Protein AF-A0A4Y7PHE0-F1 (afdb_monomer_lite)

Organism: NCBI:txid50990

Sequence (99 aa):
AISLKNAGNALYASQDYIQAYEKFTSAIELDSKNAILFSNRAACALAMNRYAVKLDPKYAKGWSGLAKCRDDAANYIGAVVAWRKAVECSPTTNLSPAE

Structure (mmCIF, N/CA/C/O backbone):
data_AF-A0A4Y7PHE0-F1
#
_entry.id   AF-A0A4Y7PHE0-F1
#
loop_
_atom_site.group_PDB
_atom_site.id
_atom_site.type_symbol
_atom_site.label_atom_id
_atom_site.label_alt_id
_atom_site.label_comp_id
_atom_site.label_asym_id
_atom_site.label_entity_id
_atom_site.label_seq_id
_atom_site.pdbx_PDB_ins_code
_atom_site.Cartn_x
_atom_site.Cartn_y
_atom_site.Cartn_z
_atom_site.occupancy
_atom_site.B_iso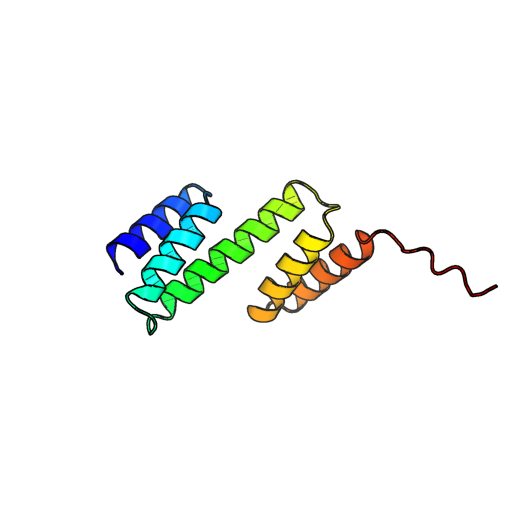_or_equiv
_atom_site.auth_seq_id
_atom_site.auth_comp_id
_atom_site.auth_asym_id
_atom_site.auth_atom_id
_atom_site.pdbx_PDB_model_num
ATOM 1 N N . ALA A 1 1 ? -8.880 -1.008 19.08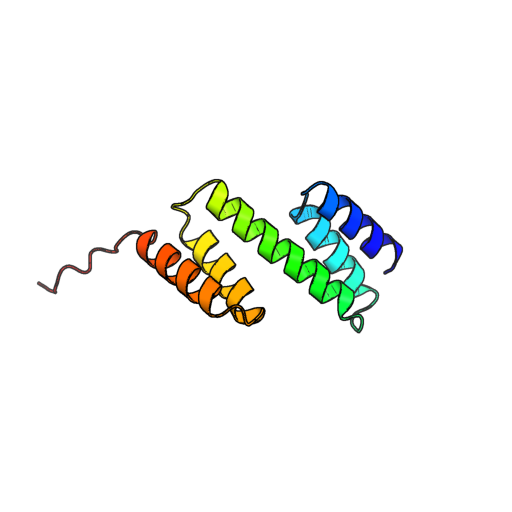9 1.00 86.56 1 ALA A N 1
ATOM 2 C CA . ALA A 1 1 ? -8.828 -0.582 17.672 1.00 86.56 1 ALA A CA 1
ATOM 3 C C . ALA A 1 1 ? -8.670 0.937 17.483 1.00 86.56 1 ALA A C 1
ATOM 5 O O . ALA A 1 1 ? -7.721 1.348 16.830 1.00 86.56 1 ALA A O 1
ATOM 6 N N . ILE A 1 2 ? -9.536 1.791 18.058 1.00 95.00 2 ILE A N 1
ATOM 7 C CA . ILE A 1 2 ? -9.562 3.249 17.769 1.00 95.00 2 ILE A CA 1
ATOM 8 C C . ILE A 1 2 ? -8.235 3.971 18.070 1.00 95.00 2 ILE A C 1
ATOM 10 O O . ILE A 1 2 ? -7.740 4.700 17.215 1.00 95.00 2 ILE A O 1
ATOM 14 N N . SER A 1 3 ? -7.634 3.747 19.246 1.00 97.00 3 SER A N 1
ATOM 15 C CA . SER A 1 3 ? -6.348 4.371 19.608 1.00 97.00 3 SER A CA 1
ATOM 16 C C . SER A 1 3 ? -5.225 3.995 18.627 1.00 97.00 3 SER A C 1
ATOM 18 O O . SER A 1 3 ? -4.530 4.867 18.115 1.00 97.00 3 SER A O 1
ATOM 20 N N . LEU A 1 4 ? -5.126 2.710 18.260 1.00 97.69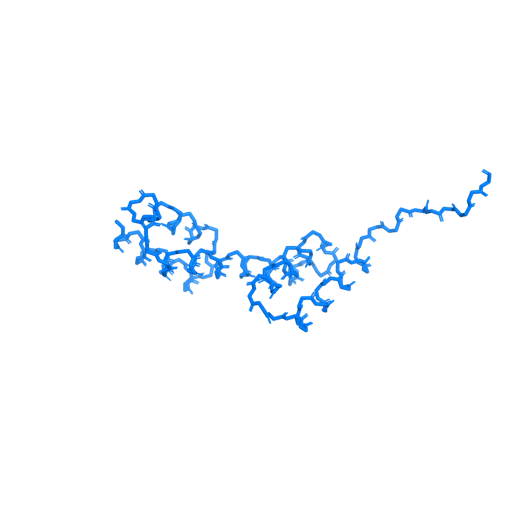 4 LEU A N 1
ATOM 21 C CA . LEU A 1 4 ? -4.155 2.218 17.274 1.00 97.69 4 LEU A CA 1
ATOM 22 C C . LEU A 1 4 ? -4.384 2.818 15.882 1.00 97.69 4 LEU A C 1
ATOM 24 O O . LEU A 1 4 ? -3.424 3.227 15.237 1.00 97.69 4 LEU A O 1
ATOM 28 N N . LYS A 1 5 ? -5.644 2.944 15.443 1.00 97.62 5 LYS A N 1
ATOM 29 C CA . LYS A 1 5 ? -5.986 3.641 14.194 1.00 97.62 5 LYS A CA 1
ATOM 30 C C . LYS A 1 5 ? -5.484 5.088 14.217 1.00 97.62 5 LYS A C 1
ATOM 32 O O . LYS A 1 5 ? -4.885 5.542 13.250 1.00 97.62 5 LYS A O 1
ATOM 37 N N . ASN A 1 6 ? -5.725 5.812 15.309 1.00 98.25 6 ASN A N 1
ATOM 38 C CA . ASN A 1 6 ? -5.314 7.211 15.429 1.00 98.25 6 ASN A CA 1
ATOM 39 C C . ASN A 1 6 ? -3.783 7.350 15.460 1.00 98.25 6 ASN A C 1
ATOM 41 O O . ASN A 1 6 ? -3.245 8.223 14.785 1.00 98.25 6 ASN A O 1
ATOM 45 N N . ALA A 1 7 ? -3.084 6.456 16.166 1.00 98.38 7 ALA A N 1
ATOM 46 C CA . ALA A 1 7 ? -1.624 6.395 16.148 1.00 98.38 7 ALA A CA 1
ATOM 47 C C . ALA A 1 7 ? -1.083 6.098 14.739 1.00 98.38 7 ALA A C 1
ATOM 49 O O . ALA A 1 7 ? -0.169 6.778 14.279 1.00 98.38 7 ALA A O 1
ATOM 50 N N . GLY A 1 8 ? -1.685 5.142 14.022 1.00 98.38 8 GLY A N 1
ATOM 51 C CA . GLY A 1 8 ? -1.340 4.844 12.630 1.00 98.38 8 GLY A CA 1
ATOM 52 C C . GLY A 1 8 ? -1.543 6.043 11.705 1.00 98.38 8 GLY A C 1
ATOM 53 O O . GLY A 1 8 ? -0.675 6.342 10.891 1.00 98.38 8 GLY A O 1
ATOM 54 N N . ASN A 1 9 ? -2.640 6.790 11.871 1.00 98.50 9 ASN A N 1
ATOM 55 C CA . ASN A 1 9 ? -2.887 8.017 11.111 1.00 98.50 9 ASN A CA 1
ATOM 56 C C . ASN A 1 9 ? -1.823 9.095 11.386 1.00 98.50 9 ASN A C 1
ATOM 58 O O . ASN A 1 9 ? -1.373 9.753 10.451 1.00 98.50 9 ASN A O 1
ATOM 62 N N . ALA A 1 10 ? -1.417 9.273 12.648 1.00 98.56 10 ALA A N 1
ATOM 63 C CA . ALA A 1 10 ? -0.379 10.234 13.017 1.00 98.56 10 ALA A CA 1
ATOM 64 C C . ALA A 1 10 ? 0.980 9.862 12.399 1.00 98.56 10 ALA A C 1
ATOM 66 O O . ALA A 1 10 ? 1.619 10.702 11.774 1.00 98.56 10 ALA A O 1
ATOM 67 N N . LEU A 1 11 ? 1.372 8.587 12.486 1.00 98.62 11 LEU A N 1
ATOM 68 C CA . LEU A 1 11 ? 2.602 8.074 11.871 1.00 98.62 11 LEU A CA 1
ATOM 69 C C . LEU A 1 11 ? 2.581 8.216 10.344 1.00 98.62 11 LEU A C 1
ATOM 71 O O . LEU A 1 11 ? 3.567 8.649 9.751 1.00 98.62 11 LEU A O 1
ATOM 75 N N . TYR A 1 12 ? 1.437 7.939 9.712 1.00 98.25 12 TYR A N 1
ATOM 76 C CA . TYR A 1 12 ? 1.261 8.137 8.275 1.00 98.25 12 TYR A CA 1
ATOM 77 C C . TYR A 1 12 ? 1.448 9.607 7.878 1.00 98.25 12 TYR A C 1
ATOM 79 O O . TYR A 1 12 ? 2.118 9.896 6.888 1.00 98.25 12 TYR A O 1
ATOM 87 N N . ALA A 1 13 ? 0.895 10.543 8.656 1.00 98.06 13 ALA A N 1
ATOM 88 C CA . ALA A 1 13 ? 1.072 11.977 8.426 1.00 98.06 13 ALA A CA 1
ATOM 89 C C . ALA A 1 13 ? 2.541 12.413 8.578 1.00 98.06 13 ALA A C 1
ATOM 91 O O . ALA A 1 13 ? 3.007 13.270 7.830 1.00 98.06 13 ALA A O 1
ATOM 92 N N . SER A 1 14 ? 3.287 11.775 9.482 1.00 97.75 14 SER A N 1
ATOM 93 C CA . SER A 1 14 ? 4.737 11.948 9.639 1.00 97.75 14 SER A CA 1
ATOM 94 C C . SER A 1 14 ? 5.576 11.191 8.599 1.00 97.75 14 SER A C 1
ATOM 96 O O . SER A 1 14 ? 6.799 11.195 8.696 1.00 97.75 14 SER A O 1
ATOM 98 N N . GLN A 1 15 ? 4.945 10.559 7.602 1.00 96.69 15 GLN A N 1
ATOM 99 C CA . GLN A 1 15 ? 5.583 9.732 6.568 1.00 96.69 15 GLN A CA 1
ATOM 100 C C . GLN A 1 15 ? 6.320 8.489 7.100 1.00 96.69 15 GLN A C 1
ATOM 102 O O . GLN A 1 15 ? 7.043 7.832 6.348 1.00 96.69 15 GLN A O 1
ATOM 107 N N . ASP A 1 16 ? 6.094 8.108 8.360 1.00 97.75 16 ASP A N 1
ATOM 108 C CA . ASP A 1 16 ? 6.573 6.847 8.921 1.00 97.75 16 ASP A CA 1
ATOM 109 C C . ASP A 1 16 ? 5.602 5.718 8.554 1.00 97.75 16 ASP A C 1
ATOM 111 O O . ASP A 1 16 ? 4.778 5.244 9.342 1.00 97.75 16 ASP A O 1
ATOM 115 N N . TYR A 1 17 ? 5.653 5.329 7.281 1.00 97.56 17 TYR A N 1
ATOM 116 C CA . TYR A 1 17 ? 4.716 4.366 6.713 1.00 97.56 17 TYR A CA 1
ATOM 117 C C . TYR A 1 17 ? 4.900 2.945 7.262 1.00 97.56 17 TYR A C 1
ATOM 119 O O . TYR A 1 17 ? 3.939 2.176 7.243 1.00 97.56 17 TYR A O 1
ATOM 127 N N . ILE A 1 18 ? 6.097 2.598 7.754 1.00 97.56 18 ILE A N 1
ATOM 128 C CA . ILE A 1 18 ? 6.379 1.280 8.341 1.00 97.56 18 ILE A CA 1
ATOM 129 C C . ILE A 1 18 ? 5.656 1.173 9.680 1.00 97.56 18 ILE A C 1
ATOM 131 O O . ILE A 1 18 ? 4.807 0.294 9.847 1.00 97.56 18 ILE A O 1
ATOM 135 N N . GLN A 1 19 ? 5.896 2.113 10.600 1.00 98.31 19 GLN A N 1
ATOM 136 C CA . GLN A 1 19 ? 5.218 2.078 11.893 1.00 98.31 19 GLN A CA 1
ATOM 137 C C . GLN A 1 19 ? 3.706 2.297 11.739 1.00 98.31 19 GLN A C 1
ATOM 139 O O . GLN A 1 19 ? 2.916 1.675 12.452 1.00 98.31 19 GLN A O 1
ATOM 144 N N . ALA A 1 20 ? 3.265 3.126 10.784 1.00 98.62 20 ALA A N 1
ATOM 145 C CA . ALA A 1 20 ? 1.840 3.279 10.488 1.00 98.62 20 ALA A CA 1
ATOM 146 C C . ALA A 1 20 ? 1.195 1.948 10.059 1.00 98.62 20 ALA A C 1
ATOM 148 O O . ALA A 1 20 ? 0.132 1.582 10.570 1.00 98.62 20 ALA A O 1
ATOM 149 N N . TYR A 1 21 ? 1.852 1.196 9.167 1.00 98.50 21 TYR A N 1
ATOM 150 C CA . TYR A 1 21 ? 1.398 -0.121 8.714 1.00 98.50 21 TYR A CA 1
ATOM 151 C C . TYR A 1 21 ? 1.248 -1.105 9.882 1.00 98.50 21 TYR A C 1
ATOM 153 O O . TYR A 1 21 ? 0.245 -1.823 9.965 1.00 98.50 21 TYR A O 1
ATOM 161 N N . GLU A 1 22 ? 2.211 -1.121 10.805 1.00 98.44 22 GLU A N 1
ATOM 162 C CA . GLU A 1 22 ? 2.162 -1.952 12.012 1.00 98.44 22 GLU A CA 1
ATOM 163 C C . GLU A 1 22 ? 0.987 -1.564 12.913 1.00 98.44 22 GLU A C 1
ATOM 165 O O . GLU A 1 22 ? 0.205 -2.431 13.303 1.00 98.44 22 GLU A O 1
ATOM 170 N N . LYS A 1 23 ? 0.774 -0.265 13.175 1.00 98.62 23 LYS A N 1
ATOM 171 C CA . LYS A 1 23 ? -0.370 0.185 13.988 1.00 98.62 23 LYS A CA 1
ATOM 172 C C . LYS A 1 23 ? -1.712 -0.182 13.364 1.00 98.62 23 LYS A C 1
ATOM 174 O O . LYS A 1 23 ? -2.607 -0.609 14.094 1.00 98.62 23 LYS A O 1
ATOM 179 N N . PHE A 1 24 ? -1.869 -0.068 12.044 1.00 98.56 24 PHE A N 1
ATOM 180 C CA . PHE A 1 24 ? -3.089 -0.534 11.380 1.00 98.56 24 PHE A CA 1
ATOM 181 C C . PHE A 1 24 ? -3.229 -2.057 11.420 1.00 98.56 24 PHE A C 1
ATOM 183 O O . PHE A 1 24 ? -4.343 -2.544 11.582 1.00 98.56 24 PHE A O 1
ATOM 190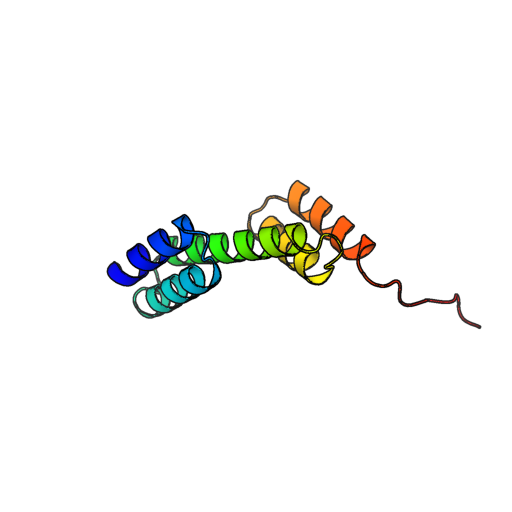 N N . THR A 1 25 ? -2.130 -2.809 11.342 1.00 98.50 25 THR A N 1
ATOM 191 C CA . THR A 1 25 ? -2.151 -4.273 11.486 1.00 98.50 25 THR A CA 1
ATOM 192 C C . THR A 1 25 ? -2.633 -4.682 12.875 1.00 98.50 25 THR A C 1
ATOM 194 O O . THR A 1 25 ? -3.607 -5.424 12.974 1.00 98.50 25 THR A O 1
ATOM 197 N N . SER A 1 26 ? -2.076 -4.104 13.941 1.00 98.38 26 SER A N 1
ATOM 198 C CA . SER A 1 26 ? -2.567 -4.343 15.304 1.00 98.38 26 SER A CA 1
ATOM 199 C C . SER A 1 26 ? -4.002 -3.837 15.507 1.00 98.38 26 SER A C 1
ATOM 201 O O . SER A 1 26 ? -4.765 -4.400 16.287 1.00 98.38 26 SER A O 1
ATOM 203 N N . ALA A 1 27 ? -4.421 -2.770 14.816 1.00 98.25 27 ALA A N 1
ATOM 204 C CA . ALA A 1 27 ? -5.810 -2.316 14.873 1.00 98.25 27 ALA A CA 1
ATOM 205 C C . ALA A 1 27 ? -6.776 -3.335 14.241 1.00 98.25 27 ALA A C 1
ATOM 207 O O . ALA A 1 27 ? -7.862 -3.524 14.787 1.00 98.25 27 ALA A O 1
ATOM 208 N N . ILE A 1 28 ? -6.379 -3.982 13.136 1.00 98.50 28 ILE A N 1
ATOM 209 C CA . ILE A 1 28 ? -7.147 -5.028 12.436 1.00 98.50 28 ILE A CA 1
ATOM 210 C C . ILE A 1 28 ? -7.319 -6.268 13.315 1.00 98.50 28 ILE A C 1
ATOM 212 O O . ILE A 1 28 ? -8.398 -6.850 13.326 1.00 98.50 28 ILE A O 1
ATOM 216 N N . GLU A 1 29 ? -6.300 -6.653 14.085 1.00 98.06 29 GLU A N 1
ATOM 217 C CA . GLU A 1 29 ? -6.401 -7.771 15.037 1.00 98.06 29 GLU A CA 1
ATOM 218 C C . GLU A 1 29 ? -7.509 -7.545 16.078 1.00 98.06 29 GLU A C 1
ATOM 220 O O . GLU A 1 29 ? -8.157 -8.494 16.512 1.00 98.06 29 GLU A O 1
ATOM 225 N N . LEU A 1 30 ? -7.769 -6.284 16.440 1.00 97.94 30 LEU A N 1
ATOM 226 C CA . LEU A 1 30 ? -8.822 -5.910 17.387 1.00 97.94 30 LEU A CA 1
ATOM 227 C C . LEU A 1 30 ? -10.187 -5.649 16.732 1.00 97.94 30 LEU A C 1
ATOM 229 O O . LEU A 1 30 ? -11.195 -5.631 17.433 1.00 97.94 30 LEU A O 1
ATOM 233 N N . ASP A 1 31 ? -10.224 -5.368 15.429 1.00 97.25 31 ASP A N 1
ATOM 234 C CA . ASP A 1 31 ? -11.438 -5.024 14.681 1.00 97.25 31 ASP A CA 1
ATOM 235 C C . ASP A 1 31 ? -11.303 -5.456 13.212 1.00 97.25 31 ASP A C 1
ATOM 237 O O . ASP A 1 31 ? -11.110 -4.658 12.291 1.00 97.25 31 ASP A O 1
ATOM 241 N N . SER A 1 32 ? -11.386 -6.768 12.997 1.00 97.00 32 SER A N 1
ATOM 242 C CA . SER A 1 32 ? -11.128 -7.404 11.699 1.00 97.00 32 SER A CA 1
ATOM 243 C C . SER A 1 32 ? -12.222 -7.170 10.657 1.00 97.00 32 SER A C 1
ATOM 245 O O . SER A 1 32 ? -12.041 -7.508 9.489 1.00 97.00 32 SER A O 1
ATOM 247 N N . LYS A 1 33 ? -13.355 -6.579 11.052 1.00 97.56 33 LYS A N 1
ATOM 248 C CA . LYS A 1 33 ? -14.473 -6.256 10.152 1.00 97.56 33 LYS A CA 1
ATOM 249 C C . LYS A 1 33 ? -14.426 -4.814 9.647 1.00 97.56 33 LYS A C 1
ATOM 251 O O . LYS A 1 33 ? -15.246 -4.423 8.818 1.00 97.56 33 LYS A O 1
ATOM 256 N N . ASN A 1 34 ? -13.470 -4.018 10.116 1.00 97.19 34 ASN A N 1
ATOM 257 C CA . ASN A 1 34 ? -13.383 -2.608 9.780 1.00 97.19 34 ASN A CA 1
ATOM 258 C C . ASN A 1 34 ? -12.542 -2.363 8.527 1.00 97.19 34 ASN A C 1
ATOM 260 O O . ASN A 1 34 ? -11.315 -2.250 8.577 1.00 97.19 34 ASN A O 1
ATOM 264 N N . ALA A 1 35 ? -13.232 -2.222 7.396 1.00 97.00 35 ALA A N 1
ATOM 265 C CA . ALA A 1 35 ? -12.623 -2.000 6.086 1.00 97.00 35 ALA A CA 1
ATOM 266 C C . ALA A 1 35 ? -11.699 -0.765 6.030 1.00 97.00 35 ALA A C 1
ATOM 268 O O . ALA A 1 35 ? -10.721 -0.766 5.281 1.00 97.00 35 ALA A O 1
ATOM 269 N N . ILE A 1 36 ? -11.947 0.264 6.853 1.00 97.44 36 ILE A N 1
ATOM 270 C CA . ILE A 1 36 ? -11.113 1.477 6.895 1.00 97.44 36 ILE A CA 1
ATOM 271 C C . ILE A 1 36 ? -9.686 1.131 7.336 1.00 97.44 36 ILE A C 1
ATOM 273 O O . ILE A 1 36 ? -8.727 1.683 6.799 1.00 97.44 36 ILE A O 1
ATOM 277 N N . LEU A 1 37 ? -9.515 0.191 8.271 1.00 98.06 37 LEU A N 1
ATOM 278 C CA . LEU A 1 37 ? -8.189 -0.201 8.754 1.00 98.06 37 LEU A CA 1
ATOM 279 C C . LEU A 1 37 ? -7.373 -0.897 7.659 1.00 98.06 37 LEU A C 1
ATOM 281 O O . LEU A 1 37 ? -6.189 -0.605 7.489 1.00 98.06 37 LEU A O 1
ATOM 285 N N . PHE A 1 38 ? -8.017 -1.760 6.871 1.00 97.44 38 PHE A N 1
ATOM 286 C CA . PHE A 1 38 ? -7.390 -2.401 5.714 1.00 97.44 38 PHE A CA 1
ATOM 287 C C . PHE A 1 38 ? -7.031 -1.383 4.631 1.00 97.44 38 PHE A C 1
ATOM 289 O O . PHE A 1 38 ? -5.916 -1.426 4.113 1.00 97.44 38 PHE A O 1
ATOM 296 N N . SER A 1 39 ? -7.932 -0.438 4.342 1.00 97.06 39 SER A N 1
ATOM 297 C CA . SER A 1 39 ? -7.680 0.652 3.392 1.00 97.06 39 SER A CA 1
ATOM 298 C C . SER A 1 39 ? -6.478 1.502 3.814 1.00 97.06 39 SER A C 1
ATOM 300 O O . SER A 1 39 ? -5.577 1.757 3.015 1.00 97.06 39 SER A O 1
ATOM 302 N N . ASN A 1 40 ? -6.404 1.890 5.088 1.00 97.94 40 ASN A N 1
ATOM 303 C CA . ASN A 1 40 ? -5.286 2.675 5.606 1.00 97.94 40 ASN A CA 1
ATOM 304 C C . ASN A 1 40 ? -3.964 1.896 5.564 1.00 97.94 40 ASN A C 1
ATOM 306 O O . ASN A 1 40 ? -2.927 2.442 5.181 1.00 97.94 40 ASN A O 1
ATOM 310 N N . ARG A 1 41 ? -3.993 0.599 5.887 1.00 97.75 41 ARG A N 1
ATOM 311 C CA . ARG A 1 41 ? -2.822 -0.275 5.763 1.00 97.75 41 ARG A CA 1
ATOM 312 C C . ARG A 1 41 ? -2.354 -0.407 4.307 1.00 97.75 41 ARG A C 1
ATOM 314 O O . ARG A 1 41 ? -1.153 -0.346 4.045 1.00 97.75 41 ARG A O 1
ATOM 321 N N . ALA A 1 42 ? -3.279 -0.532 3.355 1.00 96.81 42 ALA A N 1
ATOM 322 C CA . ALA A 1 42 ? -2.964 -0.560 1.925 1.00 96.81 42 ALA A CA 1
ATOM 323 C C . ALA A 1 42 ? -2.347 0.766 1.445 1.00 96.81 42 ALA A C 1
ATOM 325 O O . ALA A 1 42 ? -1.372 0.754 0.691 1.00 96.81 42 ALA A O 1
ATOM 326 N N . ALA A 1 43 ? -2.840 1.907 1.940 1.00 97.38 43 ALA A N 1
ATOM 327 C CA . ALA A 1 43 ? -2.244 3.213 1.662 1.00 97.38 43 ALA A CA 1
ATOM 328 C C . ALA A 1 43 ? -0.785 3.296 2.149 1.00 97.38 43 ALA A C 1
ATOM 330 O O . ALA A 1 43 ? 0.073 3.792 1.417 1.00 97.38 43 ALA A O 1
ATOM 331 N N . CYS A 1 44 ? -0.476 2.737 3.327 1.00 97.94 44 CYS A N 1
ATOM 332 C CA . CYS A 1 44 ? 0.901 2.638 3.826 1.00 97.94 44 CYS A CA 1
ATOM 333 C C . CYS A 1 44 ? 1.784 1.818 2.874 1.00 97.94 44 CYS A C 1
ATOM 335 O O . CYS A 1 44 ? 2.857 2.274 2.483 1.00 97.94 44 CYS A O 1
ATOM 337 N N . ALA A 1 45 ? 1.324 0.637 2.443 1.00 96.75 45 ALA A N 1
ATOM 338 C CA . ALA A 1 45 ? 2.067 -0.215 1.508 1.00 96.75 45 ALA A CA 1
ATOM 339 C C . ALA A 1 45 ? 2.339 0.483 0.167 1.00 96.75 45 ALA A C 1
ATOM 341 O O . ALA A 1 45 ? 3.448 0.429 -0.371 1.00 96.75 45 ALA A O 1
ATOM 342 N N . LEU A 1 46 ? 1.342 1.194 -0.355 1.00 97.19 46 LEU A N 1
ATOM 343 C CA . LEU A 1 46 ? 1.478 1.979 -1.572 1.00 97.19 46 LEU A CA 1
ATOM 344 C C . LEU A 1 46 ? 2.498 3.116 -1.403 1.00 97.19 46 LEU A C 1
ATOM 346 O O . LEU A 1 46 ? 3.320 3.335 -2.293 1.00 97.19 46 LEU A O 1
ATOM 350 N N . ALA A 1 47 ? 2.470 3.824 -0.272 1.00 97.38 47 ALA A N 1
ATOM 351 C CA . ALA A 1 47 ? 3.415 4.894 0.035 1.00 97.38 47 ALA A CA 1
ATOM 352 C C . ALA A 1 47 ? 4.856 4.375 0.183 1.00 97.38 47 ALA A C 1
ATOM 354 O O . ALA A 1 47 ? 5.766 4.957 -0.407 1.00 97.38 47 ALA A O 1
ATOM 355 N N . MET A 1 48 ? 5.056 3.241 0.864 1.00 97.31 48 MET A N 1
ATOM 356 C CA . MET A 1 48 ? 6.367 2.591 0.995 1.00 97.31 48 MET A CA 1
ATOM 357 C C . MET A 1 48 ? 6.961 2.219 -0.366 1.00 97.31 48 MET A C 1
ATOM 359 O O . MET A 1 48 ? 8.114 2.545 -0.639 1.00 97.31 48 MET A O 1
ATOM 363 N N . ASN A 1 49 ? 6.175 1.609 -1.260 1.00 97.38 49 ASN A N 1
ATOM 364 C CA . ASN A 1 49 ? 6.657 1.268 -2.601 1.00 97.38 49 ASN A CA 1
ATOM 365 C C . ASN A 1 49 ? 6.980 2.517 -3.437 1.00 97.38 49 ASN A C 1
ATOM 367 O O . ASN A 1 49 ? 7.995 2.537 -4.130 1.00 97.38 49 ASN A O 1
ATOM 371 N N . ARG A 1 50 ? 6.172 3.587 -3.343 1.00 96.81 50 ARG A N 1
ATOM 372 C CA . ARG A 1 50 ? 6.491 4.875 -3.992 1.00 96.81 50 ARG A CA 1
ATOM 373 C C . ARG A 1 50 ? 7.786 5.480 -3.458 1.00 96.81 50 ARG A C 1
ATOM 375 O O . ARG A 1 50 ? 8.558 6.025 -4.240 1.00 96.81 50 ARG A O 1
ATOM 382 N N . TYR A 1 51 ? 8.011 5.404 -2.149 1.00 95.94 51 TYR A N 1
ATOM 383 C CA . TYR A 1 51 ? 9.234 5.904 -1.534 1.00 95.94 51 TYR A CA 1
ATOM 384 C C . TYR A 1 51 ? 10.451 5.087 -1.981 1.00 95.94 51 TYR A C 1
ATOM 386 O O . TYR A 1 51 ? 11.452 5.670 -2.385 1.00 95.94 51 TYR A O 1
ATOM 394 N N . ALA A 1 52 ? 10.332 3.757 -2.022 1.00 96.12 52 ALA A N 1
ATOM 395 C CA . ALA A 1 52 ? 11.395 2.864 -2.473 1.00 96.12 52 ALA A CA 1
ATOM 396 C C . ALA A 1 52 ? 11.846 3.172 -3.910 1.00 96.12 52 ALA A C 1
ATOM 398 O O . ALA A 1 52 ? 13.037 3.345 -4.143 1.00 96.12 52 ALA A O 1
ATOM 399 N N . VAL A 1 53 ? 10.911 3.326 -4.857 1.00 97.06 53 VAL A N 1
ATOM 400 C CA . VAL A 1 53 ? 11.260 3.653 -6.257 1.00 97.06 53 VAL A CA 1
ATOM 401 C C . VAL A 1 53 ? 11.717 5.098 -6.452 1.00 97.06 53 VAL A C 1
ATOM 403 O O . VAL A 1 53 ? 12.344 5.419 -7.456 1.00 97.06 53 VAL A O 1
ATOM 406 N N . LYS A 1 54 ? 11.389 5.998 -5.518 1.00 96.62 54 LYS A N 1
ATOM 407 C CA . LYS A 1 54 ? 11.931 7.360 -5.510 1.00 96.62 54 LYS A CA 1
ATOM 408 C C . LYS A 1 54 ? 13.379 7.368 -5.018 1.00 96.62 54 LYS A C 1
ATOM 410 O O . LYS A 1 54 ? 14.182 8.122 -5.554 1.00 96.62 54 LYS A O 1
ATOM 415 N N . LEU A 1 55 ? 13.682 6.562 -3.999 1.00 96.19 55 LEU A N 1
ATOM 416 C CA . LEU A 1 55 ? 15.020 6.429 -3.429 1.00 96.19 55 LEU A CA 1
ATOM 417 C C . LEU A 1 55 ? 15.965 5.703 -4.390 1.00 96.19 55 LEU A C 1
ATOM 419 O O . LEU A 1 55 ? 17.069 6.176 -4.633 1.00 96.19 55 LEU A O 1
ATOM 423 N N . ASP A 1 56 ? 15.507 4.592 -4.964 1.00 96.06 56 ASP A N 1
ATOM 424 C CA . ASP A 1 56 ? 16.215 3.858 -6.007 1.00 96.06 56 ASP A CA 1
ATOM 425 C C . ASP A 1 56 ? 15.284 3.606 -7.207 1.00 96.06 56 ASP A C 1
ATOM 427 O O . ASP A 1 56 ? 14.531 2.625 -7.240 1.00 96.06 56 ASP A O 1
ATOM 431 N N . PRO A 1 57 ? 15.345 4.471 -8.236 1.00 95.81 57 PRO A N 1
ATOM 432 C CA . PRO A 1 57 ? 14.586 4.291 -9.467 1.00 95.81 57 PRO A CA 1
ATOM 433 C C . PRO A 1 57 ? 14.931 3.024 -10.256 1.00 95.81 57 PRO A C 1
ATOM 435 O O . PRO A 1 57 ? 14.174 2.691 -11.166 1.00 95.81 57 PRO A O 1
ATOM 438 N N . LYS A 1 58 ? 16.027 2.319 -9.936 1.00 94.81 58 LYS A N 1
ATOM 439 C CA . LYS A 1 58 ? 16.413 1.033 -10.539 1.00 94.81 58 LYS A CA 1
ATOM 440 C C . LYS A 1 58 ? 15.991 -0.170 -9.693 1.00 94.81 58 LYS A C 1
ATOM 442 O O . LYS A 1 58 ? 16.282 -1.313 -10.043 1.00 94.81 58 LYS A O 1
ATOM 447 N N . TYR A 1 59 ? 15.266 0.047 -8.599 1.00 94.75 59 TYR A N 1
ATOM 448 C CA . TYR A 1 59 ? 14.824 -1.035 -7.734 1.00 94.75 59 TYR A CA 1
ATOM 449 C C . TYR A 1 59 ? 13.624 -1.787 -8.332 1.00 94.75 59 TYR A C 1
ATOM 451 O O . TYR A 1 59 ? 12.458 -1.480 -8.060 1.00 94.75 59 TYR A O 1
ATOM 459 N N . ALA A 1 60 ? 13.903 -2.820 -9.133 1.00 94.56 60 ALA A N 1
ATOM 460 C CA . ALA A 1 60 ? 12.893 -3.613 -9.846 1.00 94.56 60 ALA A CA 1
ATOM 461 C C . ALA A 1 60 ? 11.787 -4.179 -8.932 1.00 94.56 60 ALA A C 1
ATOM 463 O O . ALA A 1 60 ? 10.601 -4.159 -9.279 1.00 94.56 60 ALA A O 1
ATOM 464 N N . LYS A 1 61 ? 12.147 -4.639 -7.725 1.00 94.44 61 LYS A N 1
ATOM 465 C CA . LYS A 1 61 ? 11.179 -5.164 -6.747 1.00 94.44 61 LYS A CA 1
ATOM 466 C C . LYS A 1 61 ? 10.255 -4.070 -6.202 1.00 94.44 61 LYS A C 1
ATOM 468 O O . LYS A 1 61 ? 9.069 -4.331 -6.018 1.00 94.44 61 LYS A O 1
ATOM 473 N N . GLY A 1 62 ? 10.758 -2.850 -5.998 1.00 95.69 62 GLY A N 1
ATOM 474 C CA . GLY A 1 62 ? 9.939 -1.702 -5.597 1.00 95.69 62 GLY A CA 1
ATOM 475 C C . GLY A 1 62 ? 8.925 -1.315 -6.672 1.00 95.69 62 GLY A C 1
ATOM 476 O O . GLY A 1 62 ? 7.752 -1.098 -6.369 1.00 95.69 62 GLY A O 1
ATOM 477 N N . TRP A 1 63 ? 9.346 -1.314 -7.941 1.00 97.81 63 TRP A N 1
ATOM 478 C CA . TRP A 1 63 ? 8.443 -1.082 -9.070 1.00 97.81 63 TRP A CA 1
ATOM 479 C C . TRP A 1 63 ? 7.382 -2.174 -9.202 1.00 97.81 63 TRP A C 1
ATOM 481 O O . TRP A 1 63 ? 6.210 -1.853 -9.388 1.00 97.81 63 TRP A O 1
ATOM 491 N N . SER A 1 64 ? 7.762 -3.441 -9.020 1.00 97.12 64 SER A N 1
ATOM 492 C CA . SER A 1 64 ? 6.823 -4.573 -9.022 1.00 97.12 64 SER A CA 1
ATOM 493 C C . SER A 1 64 ? 5.787 -4.456 -7.897 1.00 97.12 64 SER A C 1
ATOM 495 O O . SER A 1 64 ? 4.591 -4.636 -8.121 1.00 97.12 64 SER A O 1
ATOM 497 N N . GLY A 1 65 ? 6.227 -4.096 -6.686 1.00 96.69 65 GLY A N 1
ATOM 498 C CA . GLY A 1 65 ? 5.334 -3.850 -5.552 1.00 96.69 65 GLY A CA 1
ATOM 499 C C . GLY A 1 65 ? 4.377 -2.684 -5.808 1.00 96.69 65 GLY A C 1
ATOM 500 O O . GLY A 1 65 ? 3.174 -2.809 -5.585 1.00 96.69 65 GLY A O 1
ATOM 501 N N . LEU A 1 66 ? 4.883 -1.571 -6.353 1.00 97.38 66 LEU A N 1
ATOM 502 C CA . LEU A 1 66 ? 4.061 -0.419 -6.730 1.00 97.38 66 LEU A CA 1
ATOM 503 C C . LEU A 1 66 ? 3.032 -0.772 -7.810 1.00 97.38 66 LEU A C 1
ATOM 505 O O . LEU A 1 66 ? 1.899 -0.293 -7.750 1.00 97.38 66 LEU A O 1
ATOM 509 N N . ALA A 1 67 ? 3.420 -1.588 -8.789 1.00 97.44 67 ALA A N 1
ATOM 510 C CA . ALA A 1 67 ? 2.540 -2.037 -9.855 1.00 97.44 67 ALA A CA 1
ATOM 511 C C . ALA A 1 67 ? 1.381 -2.866 -9.301 1.00 97.44 67 ALA A C 1
ATOM 513 O O . ALA A 1 67 ? 0.228 -2.530 -9.563 1.00 97.44 67 ALA A O 1
ATOM 514 N N . LYS A 1 68 ? 1.677 -3.852 -8.445 1.00 97.25 68 LYS A N 1
ATOM 515 C CA . LYS A 1 68 ? 0.657 -4.652 -7.759 1.00 97.25 68 LYS A CA 1
ATOM 516 C C . LYS A 1 68 ? -0.294 -3.791 -6.928 1.00 97.25 68 LYS A C 1
ATOM 518 O O . LYS A 1 68 ? -1.500 -3.887 -7.101 1.00 97.25 68 LYS A O 1
ATOM 523 N N . CYS A 1 69 ? 0.226 -2.882 -6.097 1.00 95.50 69 CYS A N 1
ATOM 524 C CA . CYS A 1 69 ? -0.633 -2.004 -5.294 1.00 95.50 69 CYS A CA 1
ATOM 525 C C . CYS A 1 69 ? -1.548 -1.110 -6.148 1.00 95.50 69 CYS A C 1
ATOM 527 O O . CYS A 1 69 ? -2.621 -0.724 -5.695 1.00 95.50 69 CYS A O 1
ATOM 529 N N . ARG A 1 70 ? -1.119 -0.721 -7.356 1.00 96.69 70 ARG A N 1
ATOM 530 C CA . ARG A 1 70 ? -1.944 0.066 -8.284 1.00 96.69 70 ARG A CA 1
ATOM 531 C C . ARG A 1 70 ? -2.981 -0.788 -9.001 1.00 96.69 70 ARG A C 1
ATOM 533 O O . ARG A 1 70 ? -4.084 -0.296 -9.207 1.00 96.69 70 ARG A O 1
ATOM 540 N N . ASP A 1 71 ? -2.632 -2.022 -9.346 1.00 95.31 71 ASP A N 1
ATOM 541 C CA . ASP A 1 71 ? -3.541 -2.992 -9.956 1.00 95.31 71 ASP A CA 1
ATOM 542 C C . ASP A 1 71 ? -4.687 -3.346 -8.999 1.00 95.31 71 ASP A C 1
ATOM 544 O O . ASP A 1 71 ? -5.853 -3.161 -9.342 1.00 95.31 71 ASP A O 1
ATOM 548 N N . ASP A 1 72 ? -4.349 -3.675 -7.746 1.00 92.69 72 ASP A N 1
ATOM 549 C CA . ASP A 1 72 ? -5.313 -3.928 -6.665 1.00 92.69 72 ASP A CA 1
ATOM 550 C C . ASP A 1 72 ? -6.220 -2.704 -6.398 1.00 92.69 72 ASP A C 1
ATOM 552 O O . ASP A 1 72 ? -7.360 -2.843 -5.958 1.00 92.69 72 ASP A O 1
ATOM 556 N N . ALA A 1 73 ? -5.729 -1.490 -6.679 1.00 91.19 73 ALA A N 1
ATOM 557 C CA . ALA A 1 73 ? -6.477 -0.236 -6.568 1.00 91.19 73 ALA A CA 1
ATOM 558 C C . ALA A 1 73 ? -7.214 0.167 -7.865 1.00 91.19 73 ALA A C 1
ATOM 560 O O . ALA A 1 73 ? -7.642 1.317 -7.983 1.00 91.19 73 ALA A O 1
ATOM 561 N N . ALA A 1 74 ? -7.315 -0.733 -8.851 1.00 95.25 74 ALA A N 1
ATOM 562 C CA . ALA A 1 74 ? -7.902 -0.509 -10.178 1.00 95.25 74 ALA A CA 1
ATOM 563 C C . ALA A 1 74 ? -7.288 0.665 -10.974 1.00 95.25 74 ALA A C 1
ATOM 565 O O . ALA A 1 74 ? -7.847 1.145 -11.962 1.00 95.25 74 ALA A O 1
ATOM 566 N N . ASN A 1 75 ? -6.095 1.124 -10.590 1.00 96.12 75 ASN A N 1
ATOM 567 C CA . ASN A 1 75 ? -5.314 2.093 -11.347 1.00 96.12 75 ASN A CA 1
ATOM 568 C C . ASN A 1 75 ? -4.462 1.360 -12.390 1.00 96.12 75 ASN A C 1
ATOM 570 O O . ASN A 1 75 ? -3.231 1.315 -12.302 1.00 96.12 75 ASN A O 1
ATOM 574 N N . TYR A 1 76 ? -5.136 0.787 -13.386 1.00 96.25 76 TYR A N 1
ATOM 575 C CA . TYR A 1 76 ? -4.516 -0.074 -14.394 1.00 96.25 76 TYR A CA 1
ATOM 576 C C . TYR A 1 76 ? -3.439 0.649 -15.209 1.00 96.25 76 TYR A C 1
ATOM 578 O O . TYR A 1 76 ? -2.366 0.102 -15.450 1.00 96.25 76 TYR A O 1
ATOM 586 N N . ILE A 1 77 ? -3.665 1.918 -15.568 1.00 97.75 77 ILE A N 1
ATOM 587 C CA . ILE A 1 77 ? -2.670 2.720 -16.297 1.00 97.75 77 ILE A CA 1
ATOM 588 C C . ILE A 1 77 ? -1.401 2.894 -15.460 1.00 97.75 77 ILE A C 1
ATOM 590 O O . ILE A 1 77 ? -0.288 2.655 -15.934 1.00 97.75 77 ILE A O 1
ATOM 594 N N . GLY A 1 78 ? -1.551 3.263 -14.187 1.00 96.81 78 GLY A N 1
ATOM 595 C CA . GLY A 1 78 ? -0.421 3.396 -13.280 1.00 96.81 78 GLY A CA 1
ATOM 596 C C . GLY A 1 78 ? 0.279 2.063 -12.998 1.00 96.81 78 GLY A C 1
ATOM 597 O O . GLY A 1 78 ? 1.495 2.067 -12.778 1.00 96.81 78 GLY A O 1
ATOM 598 N N . ALA A 1 79 ? -0.459 0.951 -12.986 1.00 97.69 79 ALA A N 1
ATOM 599 C CA . ALA A 1 79 ? 0.086 -0.394 -12.834 1.00 97.69 79 ALA A CA 1
ATOM 600 C C . ALA A 1 79 ? 0.938 -0.784 -14.048 1.00 97.69 79 ALA A C 1
ATOM 602 O O . ALA A 1 79 ? 2.092 -1.161 -13.869 1.00 97.69 79 ALA A O 1
ATOM 603 N N . VAL A 1 80 ? 0.439 -0.585 -15.275 1.0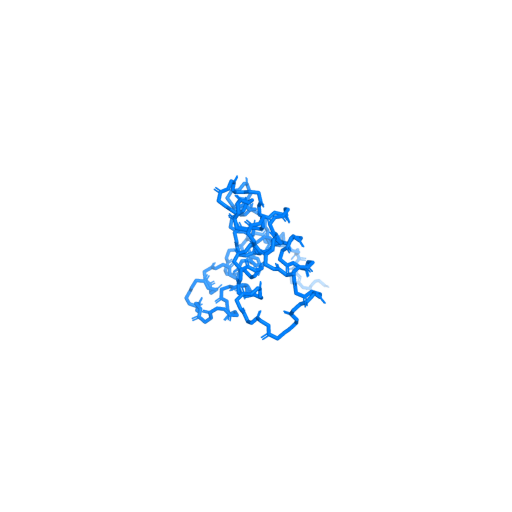0 98.19 80 VAL A N 1
ATOM 604 C CA . VAL A 1 80 ? 1.187 -0.842 -16.522 1.00 98.19 80 VAL A CA 1
ATOM 605 C C . VAL A 1 80 ? 2.497 -0.058 -16.556 1.00 98.19 80 VAL A C 1
ATOM 607 O O . VAL A 1 80 ? 3.544 -0.620 -16.873 1.00 98.19 80 VAL A O 1
ATOM 610 N N . VAL A 1 81 ? 2.469 1.228 -16.191 1.00 97.69 81 VAL A N 1
ATOM 611 C CA . VAL A 1 81 ? 3.687 2.055 -16.129 1.00 97.69 81 VAL A CA 1
ATOM 612 C C . VAL A 1 81 ? 4.695 1.485 -15.128 1.00 97.69 81 VAL A C 1
ATOM 614 O O . VAL A 1 81 ? 5.881 1.386 -15.439 1.00 97.69 81 VAL A O 1
ATOM 617 N N . ALA A 1 82 ? 4.238 1.092 -13.938 1.00 97.69 82 ALA A N 1
ATOM 618 C CA . ALA A 1 82 ? 5.113 0.531 -12.914 1.00 97.69 82 ALA A CA 1
ATOM 619 C C . ALA A 1 82 ? 5.652 -0.860 -13.301 1.00 97.69 82 ALA A C 1
ATOM 621 O O . ALA A 1 82 ? 6.826 -1.128 -13.067 1.00 97.69 82 ALA A O 1
ATOM 622 N N . TRP A 1 83 ? 4.856 -1.708 -13.962 1.00 97.94 83 TRP A N 1
ATOM 623 C CA . TRP A 1 83 ? 5.309 -3.003 -14.479 1.00 97.94 83 TRP A CA 1
ATOM 624 C C . TRP A 1 83 ? 6.376 -2.856 -15.560 1.00 97.94 83 TRP A C 1
ATOM 626 O O . TRP A 1 83 ? 7.394 -3.541 -15.505 1.00 97.94 83 TRP A O 1
ATOM 636 N N . ARG A 1 84 ? 6.195 -1.926 -16.504 1.00 97.12 84 ARG A N 1
ATOM 637 C CA . ARG A 1 84 ? 7.222 -1.627 -17.514 1.00 97.12 84 ARG A CA 1
ATOM 638 C C . ARG A 1 84 ? 8.531 -1.204 -16.860 1.00 97.12 84 ARG A C 1
ATOM 640 O O . ARG A 1 84 ? 9.575 -1.758 -17.181 1.00 97.12 84 ARG A O 1
ATOM 647 N N . LYS A 1 85 ? 8.461 -0.302 -15.875 1.00 96.75 85 LYS A N 1
ATOM 648 C CA . LYS A 1 85 ? 9.640 0.111 -15.105 1.00 96.75 85 LYS A CA 1
ATOM 649 C C . LYS A 1 85 ? 10.291 -1.050 -14.360 1.00 96.75 85 LYS A C 1
ATOM 651 O O . LYS A 1 85 ? 11.512 -1.133 -14.349 1.00 96.75 85 LYS A O 1
ATOM 656 N N . ALA A 1 86 ? 9.508 -1.958 -13.780 1.00 96.19 86 ALA A N 1
ATOM 657 C CA . ALA A 1 86 ? 10.049 -3.141 -13.120 1.00 96.19 86 ALA A CA 1
ATOM 658 C C . ALA A 1 86 ? 10.874 -4.003 -14.086 1.00 96.19 86 ALA A C 1
ATOM 660 O O . ALA A 1 86 ? 12.000 -4.352 -13.751 1.00 96.19 86 ALA A O 1
ATOM 661 N N . VAL A 1 87 ? 10.349 -4.269 -15.287 1.00 95.19 87 VAL A N 1
ATOM 662 C CA . VAL A 1 87 ? 11.041 -5.048 -16.329 1.00 95.19 87 VAL A CA 1
ATOM 663 C C . VAL A 1 87 ? 12.294 -4.330 -16.833 1.00 95.19 87 VAL A C 1
ATOM 665 O O . VAL A 1 87 ? 13.338 -4.960 -16.946 1.00 95.19 87 VAL A O 1
ATOM 668 N N . GLU A 1 88 ? 12.223 -3.017 -17.076 1.00 94.31 88 GLU A N 1
ATOM 669 C CA . GLU A 1 88 ? 13.384 -2.199 -17.470 1.00 94.31 88 GLU A CA 1
ATOM 670 C C . GLU A 1 88 ? 14.515 -2.237 -16.428 1.00 94.31 88 GLU A C 1
ATOM 672 O O . GLU A 1 88 ? 15.687 -2.113 -16.775 1.00 94.31 88 GLU A O 1
ATOM 677 N N . CYS A 1 89 ? 14.163 -2.372 -15.148 1.00 90.94 89 CYS A N 1
ATOM 678 C CA . CYS A 1 89 ? 15.109 -2.377 -14.036 1.00 90.94 89 CYS A CA 1
ATOM 679 C C . CYS A 1 89 ? 15.594 -3.780 -13.651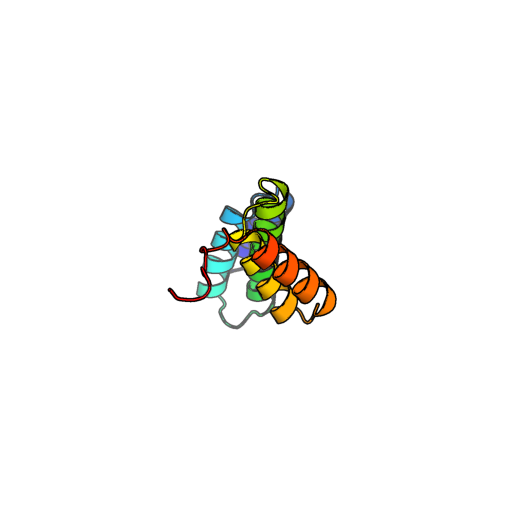 1.00 90.94 89 CYS A C 1
ATOM 681 O O . CYS A 1 89 ? 16.556 -3.901 -12.890 1.00 90.94 89 CYS A O 1
ATOM 683 N N . SER A 1 90 ? 14.921 -4.838 -14.108 1.00 82.38 90 SER A N 1
ATOM 684 C CA . SER A 1 90 ? 15.365 -6.204 -13.859 1.00 82.38 90 SER A CA 1
ATOM 685 C C . SER A 1 90 ? 16.707 -6.414 -14.555 1.00 82.38 90 SER A C 1
ATOM 687 O O . SER A 1 90 ? 16.825 -6.089 -15.738 1.00 82.38 90 SER A O 1
ATOM 689 N N . PRO A 1 91 ? 17.727 -6.955 -13.860 1.00 72.06 91 PRO A N 1
ATOM 690 C CA . PRO A 1 91 ? 18.962 -7.326 -14.527 1.00 72.06 91 PRO A CA 1
ATOM 691 C C . PRO A 1 91 ? 18.575 -8.301 -15.631 1.00 72.06 91 PRO A C 1
ATOM 693 O O . PRO A 1 91 ? 17.973 -9.339 -15.345 1.00 72.06 91 PRO A O 1
ATOM 696 N N . THR A 1 92 ? 18.847 -7.934 -16.885 1.00 61.44 92 THR A N 1
ATOM 697 C CA . THR A 1 92 ? 18.704 -8.842 -18.017 1.00 61.44 92 THR A CA 1
ATOM 698 C C . THR A 1 92 ? 19.543 -10.057 -17.679 1.00 61.44 92 THR A C 1
ATOM 700 O O . THR A 1 92 ? 20.770 -10.023 -17.751 1.00 61.44 92 THR A O 1
ATOM 703 N N . THR A 1 93 ? 18.887 -11.123 -17.230 1.00 51.22 93 THR A N 1
ATOM 704 C CA . THR A 1 93 ? 19.480 -12.447 -17.274 1.00 51.22 93 THR A CA 1
ATOM 705 C C . THR A 1 93 ? 19.771 -12.624 -18.749 1.00 51.22 93 THR A C 1
ATOM 707 O O . THR A 1 93 ? 18.843 -12.556 -19.554 1.00 51.22 93 THR A O 1
ATOM 710 N N . ASN A 1 94 ? 21.054 -12.688 -19.107 1.00 51.09 94 ASN A N 1
ATOM 711 C CA . ASN A 1 94 ? 21.488 -13.005 -20.457 1.00 51.09 94 ASN A CA 1
ATOM 712 C C . ASN A 1 94 ? 20.815 -14.322 -20.849 1.00 51.09 94 ASN A C 1
ATOM 714 O O . ASN A 1 94 ? 21.334 -15.398 -20.576 1.00 51.09 94 ASN A O 1
ATOM 718 N N . LEU A 1 95 ? 19.646 -14.237 -21.474 1.00 55.66 95 LEU A N 1
ATOM 719 C CA . LEU A 1 95 ? 19.197 -15.255 -22.392 1.00 55.66 95 LEU A CA 1
ATOM 720 C C . LEU A 1 95 ? 20.049 -15.000 -23.628 1.00 55.66 95 LEU A C 1
ATOM 722 O O . LEU A 1 95 ? 19.650 -14.267 -24.534 1.00 55.66 95 LEU A O 1
ATOM 726 N N . SER A 1 96 ? 21.275 -15.530 -23.616 1.00 47.56 96 SER A N 1
ATOM 727 C CA . SER A 1 96 ? 21.912 -15.844 -24.883 1.00 47.56 96 SER A CA 1
ATOM 728 C C . SER A 1 96 ? 20.904 -16.710 -25.646 1.00 47.56 96 SER A C 1
ATOM 730 O O . SER A 1 96 ? 20.327 -17.636 -25.062 1.00 47.56 96 SER A O 1
ATOM 732 N N . PRO A 1 97 ? 20.597 -16.399 -26.915 1.00 46.28 97 PRO A N 1
ATOM 733 C CA . PRO A 1 97 ? 19.960 -17.383 -27.769 1.00 46.28 97 PRO A CA 1
ATOM 734 C C . PRO A 1 97 ? 20.849 -18.624 -27.706 1.00 46.28 97 PRO A C 1
ATOM 736 O O . PRO A 1 97 ? 22.050 -18.504 -27.928 1.00 46.28 97 PRO A O 1
ATOM 739 N N . ALA A 1 98 ? 20.259 -19.740 -27.284 1.00 45.75 98 ALA A N 1
ATOM 740 C CA . ALA A 1 98 ? 20.903 -21.032 -27.102 1.00 45.75 98 ALA A CA 1
ATOM 741 C C . ALA A 1 98 ? 22.049 -21.279 -28.103 1.00 45.75 98 ALA A C 1
ATOM 743 O O . ALA A 1 98 ? 21.820 -21.267 -29.315 1.00 45.75 98 ALA A O 1
ATOM 744 N N . GLU A 1 99 ? 23.251 -21.495 -27.564 1.00 38.34 99 GLU A N 1
ATOM 745 C CA . GLU A 1 99 ? 24.282 -22.337 -28.183 1.00 38.34 99 GLU A CA 1
ATOM 746 C C . GLU A 1 99 ? 23.950 -23.808 -27.902 1.00 38.34 99 GLU A C 1
ATOM 748 O O . GLU A 1 99 ? 23.485 -24.099 -26.771 1.00 38.34 99 GLU A O 1
#

Foldseek 3Di:
DVVLQVVLVVCVVVVVLVSSLVSLVVVCVVPVPDVVSVVSNLVSQLSVLVVVCVVPVLPLVSLQSNLVSCVVVVVNVSNVVSNVSSVVSPPPPPPPPDD

Radius of gyration: 16.73 Å; chains: 1; bounding box: 39×34×48 Å

Secondary structure (DSSP, 8-state):
-HHHHHHHHHHHHTT-HHHHHHHHHHHHHH-TT-HHHHHHHHHHHHHHHHHHHHH-TT-HHHHHHHHHHHHHTT-HHHHHHHHHHHHHHS---------

pLDDT: mean 92.65, std 13.31, range [38.34, 98.62]

InterPro domains:
  IPR011990 Tetratricopeptide-like helical domain superfamily [G3DSA:1.25.40.10] (1-49)
  IPR011990 Tetratricopeptide-like helical domain superfamily [G3DSA:1.25.40.10] (50-98)
  IPR011990 Tetratricopeptide-like helical domain superfamily [SSF48452] (3-93)
  IPR019734 Tetratricopeptide repeat [SM00028] (1-34)
  IPR019734 Tetratricopeptide repeat [SM00028] (60-93)
  IPR047150 SGT [PTHR45831] (3-92)